Protein AF-A0A5C0SL31-F1 (afdb_monomer)

Solvent-accessible surface area (backbone atoms only — not comparable to full-atom values): 4423 Å² total; per-residue (Å²): 135,89,79,90,75,88,83,72,76,92,57,44,49,76,78,52,92,99,35,67,53,64,70,73,45,77,92,77,38,70,76,78,41,66,69,58,31,64,75,66,69,63,58,92,88,62,56,65,49,79,45,83,53,96,94,47,76,48,78,42,76,60,132

Structure (mmCIF, N/CA/C/O backbone):
data_AF-A0A5C0SL31-F1
#
_entry.id   AF-A0A5C0SL31-F1
#
loop_
_atom_site.group_PDB
_atom_site.id
_atom_site.type_symbol
_atom_site.label_atom_id
_atom_site.label_alt_id
_atom_site.label_comp_id
_atom_site.label_asym_id
_atom_site.label_entity_id
_atom_site.label_seq_id
_atom_site.pdbx_PDB_ins_code
_atom_site.Cartn_x
_atom_site.Cartn_y
_atom_site.Cartn_z
_atom_site.occupancy
_atom_site.B_iso_or_equiv
_atom_site.auth_seq_id
_atom_site.auth_comp_id
_atom_site.auth_asym_id
_atom_site.auth_atom_id
_atom_site.pdbx_PDB_model_num
ATOM 1 N N . MET A 1 1 ? 15.283 -23.486 29.064 1.00 37.69 1 MET A N 1
ATOM 2 C CA . MET A 1 1 ? 14.357 -22.440 29.549 1.00 37.69 1 MET A CA 1
ATOM 3 C C . MET A 1 1 ? 13.965 -21.563 28.373 1.00 37.69 1 MET A C 1
ATOM 5 O O . MET A 1 1 ? 14.841 -21.022 27.716 1.00 37.69 1 MET A O 1
ATOM 9 N N . ILE A 1 2 ? 12.672 -21.515 28.062 1.00 46.19 2 ILE A N 1
ATOM 10 C CA . ILE A 1 2 ? 12.084 -20.729 26.972 1.00 46.19 2 ILE A CA 1
ATOM 11 C C . ILE A 1 2 ? 11.993 -19.274 27.436 1.00 46.19 2 ILE A C 1
ATOM 13 O O . ILE A 1 2 ? 11.406 -19.022 28.486 1.00 46.19 2 ILE A O 1
ATOM 17 N N . GLN A 1 3 ? 12.501 -18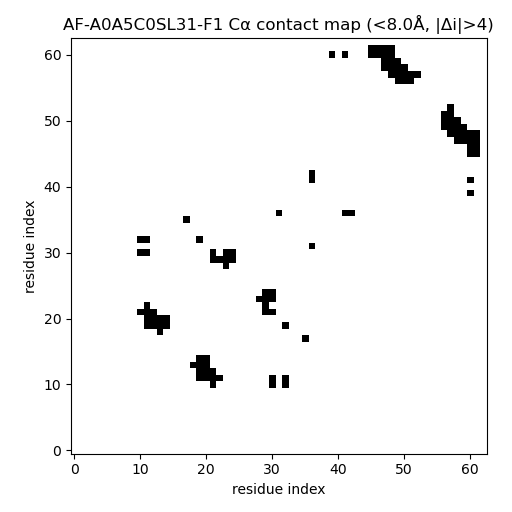.322 26.651 1.00 46.44 3 GLN A N 1
ATOM 18 C CA . GLN A 1 3 ? 12.049 -16.937 26.752 1.00 46.44 3 GLN A CA 1
ATOM 19 C C . GLN A 1 3 ? 11.480 -16.483 25.411 1.00 46.44 3 GLN A C 1
ATOM 21 O O . GLN A 1 3 ? 12.161 -16.321 24.402 1.00 46.44 3 GLN A O 1
ATOM 26 N N . MET A 1 4 ? 10.158 -16.368 25.439 1.00 54.84 4 MET A N 1
ATOM 27 C CA . MET A 1 4 ? 9.301 -15.771 24.437 1.00 54.84 4 MET A CA 1
ATOM 28 C C . MET A 1 4 ? 9.683 -14.304 24.210 1.00 54.84 4 MET A C 1
ATOM 30 O O . MET A 1 4 ? 9.842 -13.572 25.180 1.00 54.84 4 MET A O 1
ATOM 34 N N . ALA A 1 5 ? 9.735 -13.895 22.936 1.00 42.31 5 ALA A N 1
ATOM 35 C CA . ALA A 1 5 ? 9.182 -12.648 22.378 1.00 42.31 5 ALA A CA 1
ATOM 36 C C . ALA A 1 5 ? 9.976 -12.164 21.148 1.00 42.31 5 ALA A C 1
ATOM 38 O O . ALA A 1 5 ? 10.572 -11.093 21.162 1.00 42.31 5 ALA A O 1
ATOM 39 N N . GLN A 1 6 ? 9.872 -12.850 20.003 1.00 52.78 6 GLN A N 1
ATOM 40 C CA . GLN A 1 6 ? 10.096 -12.182 18.704 1.00 52.78 6 GLN A CA 1
ATOM 41 C C . GLN A 1 6 ? 8.878 -11.312 18.327 1.00 52.78 6 GLN A C 1
ATOM 43 O O . GLN A 1 6 ? 8.337 -11.366 17.223 1.00 52.78 6 GLN A O 1
ATOM 48 N N . ARG A 1 7 ? 8.401 -10.505 19.280 1.00 45.41 7 ARG A N 1
ATOM 49 C CA . ARG A 1 7 ? 7.208 -9.656 19.183 1.00 45.41 7 ARG A CA 1
ATOM 50 C C . ARG A 1 7 ? 7.601 -8.306 18.568 1.00 45.41 7 ARG A C 1
ATOM 52 O O . ARG A 1 7 ? 7.417 -7.269 19.188 1.00 45.41 7 ARG A O 1
ATOM 59 N N . GLY A 1 8 ? 8.212 -8.336 17.380 1.00 42.47 8 GLY A N 1
ATOM 60 C CA . GLY A 1 8 ? 8.852 -7.149 16.792 1.00 42.47 8 GLY A CA 1
ATOM 61 C C . GLY A 1 8 ? 8.756 -6.973 15.276 1.00 42.47 8 GLY A C 1
ATOM 62 O O . GLY A 1 8 ? 8.922 -5.855 14.803 1.00 42.47 8 GLY A O 1
ATOM 63 N N . ARG A 1 9 ? 8.435 -7.998 14.476 1.00 54.28 9 ARG A N 1
ATOM 64 C CA . ARG A 1 9 ? 8.296 -7.803 13.020 1.00 54.28 9 ARG A CA 1
ATOM 65 C C . ARG A 1 9 ? 6.875 -7.360 12.665 1.00 54.28 9 ARG A C 1
ATOM 67 O O . ARG A 1 9 ? 6.080 -8.144 12.163 1.00 54.28 9 ARG A O 1
ATOM 74 N N . LYS A 1 10 ? 6.541 -6.095 12.944 1.00 52.88 10 LYS A N 1
ATOM 75 C CA . LYS A 1 10 ? 5.323 -5.419 12.439 1.00 52.88 10 LYS A CA 1
ATOM 76 C C . LYS A 1 10 ? 5.477 -4.999 10.963 1.00 52.88 10 LYS A C 1
ATOM 78 O O . LYS A 1 10 ? 5.108 -3.893 10.589 1.00 52.88 10 LYS A O 1
ATOM 83 N N . GLY A 1 11 ? 6.064 -5.858 10.136 1.00 59.12 11 GLY A N 1
ATOM 84 C CA . GLY A 1 11 ? 6.302 -5.601 8.718 1.00 59.12 11 GLY A CA 1
ATOM 85 C C . GLY A 1 11 ? 5.969 -6.846 7.914 1.00 59.12 11 GLY A C 1
ATOM 86 O O . GLY A 1 11 ? 6.154 -7.962 8.405 1.00 59.12 11 GLY A O 1
ATOM 87 N N . GLY A 1 12 ? 5.431 -6.657 6.710 1.00 68.00 12 GLY A N 1
ATOM 88 C CA . GLY A 1 12 ? 5.160 -7.766 5.804 1.00 68.00 12 GLY A CA 1
ATOM 89 C C . GLY A 1 12 ? 6.427 -8.566 5.485 1.00 68.00 12 GLY A C 1
ATOM 90 O O . GLY A 1 12 ? 7.539 -8.045 5.519 1.00 68.00 12 GLY A O 1
ATOM 91 N N . ILE A 1 13 ? 6.263 -9.849 5.182 1.00 81.50 13 ILE A N 1
ATOM 92 C CA . ILE A 1 13 ? 7.320 -10.723 4.677 1.00 81.50 13 I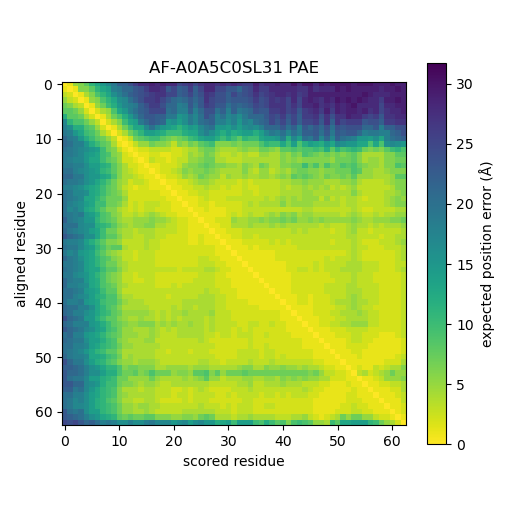LE A CA 1
ATOM 93 C C . ILE A 1 13 ? 7.385 -10.534 3.160 1.00 81.50 13 ILE A C 1
ATOM 95 O O . ILE A 1 13 ? 6.374 -10.707 2.479 1.00 81.50 13 ILE A O 1
ATOM 99 N N . LYS A 1 14 ? 8.562 -10.201 2.621 1.00 85.56 14 LYS A N 1
ATOM 100 C CA . LYS A 1 14 ? 8.788 -10.169 1.170 1.00 85.56 14 LYS A CA 1
ATOM 101 C C . LYS A 1 14 ? 8.707 -11.594 0.616 1.00 85.56 14 LYS A C 1
ATOM 103 O O . LYS A 1 14 ? 9.463 -12.459 1.051 1.00 85.56 14 LYS A O 1
ATOM 108 N N . LEU A 1 15 ? 7.792 -11.831 -0.319 1.00 85.69 15 LEU A N 1
ATOM 109 C CA . LEU A 1 15 ? 7.640 -13.115 -1.014 1.00 85.69 15 LEU A CA 1
ATOM 110 C C . LEU A 1 15 ? 8.399 -13.153 -2.343 1.00 85.69 15 LEU A C 1
ATOM 112 O O . LEU A 1 15 ? 8.810 -14.219 -2.789 1.00 85.69 15 LEU A O 1
ATOM 116 N N . GLY A 1 16 ? 8.592 -11.992 -2.967 1.00 84.50 16 GLY A N 1
ATOM 117 C CA . GLY A 1 16 ? 9.252 -11.858 -4.260 1.00 84.50 16 GLY A CA 1
ATOM 118 C C . GLY A 1 16 ? 9.400 -10.391 -4.668 1.00 84.50 16 GLY A C 1
ATOM 119 O O . GLY A 1 16 ? 9.119 -9.493 -3.865 1.00 84.50 16 GLY A O 1
ATOM 120 N N . PRO A 1 17 ? 9.863 -10.113 -5.896 1.00 83.94 17 PRO A N 1
ATOM 121 C CA . PRO A 1 17 ? 9.896 -8.755 -6.437 1.00 83.94 17 PRO A CA 1
ATOM 122 C C . PRO A 1 17 ? 8.496 -8.124 -6.400 1.00 83.94 17 PRO A C 1
ATOM 124 O O . PRO A 1 17 ? 7.546 -8.704 -6.917 1.00 83.94 17 PRO A O 1
ATOM 127 N N . GLY A 1 18 ? 8.356 -6.974 -5.732 1.00 82.62 18 GLY A N 1
ATOM 128 C CA . GLY A 1 18 ? 7.082 -6.253 -5.606 1.00 82.62 18 GLY A CA 1
ATOM 129 C C . GLY A 1 18 ? 5.972 -6.972 -4.823 1.00 82.62 18 GLY A C 1
ATOM 130 O O . GLY A 1 18 ? 4.839 -6.501 -4.819 1.00 82.62 18 GLY A O 1
ATOM 131 N N . GLN A 1 19 ? 6.251 -8.104 -4.162 1.00 87.31 19 GLN A N 1
ATOM 132 C CA . GLN A 1 19 ? 5.236 -8.890 -3.452 1.00 87.31 19 GLN A CA 1
ATOM 133 C C . GLN A 1 19 ? 5.572 -9.053 -1.974 1.00 87.31 19 GLN A C 1
ATOM 135 O O . GLN A 1 19 ? 6.621 -9.588 -1.605 1.00 87.31 19 GLN A O 1
ATOM 140 N N . PHE A 1 20 ? 4.630 -8.649 -1.126 1.00 89.00 20 PHE A N 1
ATOM 141 C CA . PHE A 1 20 ? 4.751 -8.696 0.324 1.00 89.00 20 PHE A CA 1
ATOM 142 C C . PHE A 1 20 ? 3.486 -9.303 0.925 1.00 89.00 20 PHE A C 1
ATOM 144 O O . PHE A 1 20 ? 2.375 -8.955 0.531 1.00 89.00 20 PHE A O 1
ATOM 151 N N . VAL A 1 21 ? 3.648 -10.186 1.906 1.00 89.25 21 VAL A N 1
ATOM 152 C CA . VAL A 1 21 ? 2.540 -10.701 2.715 1.00 89.25 21 VAL A CA 1
ATOM 153 C C . VAL A 1 21 ? 2.585 -10.068 4.086 1.00 89.25 21 VAL A C 1
ATOM 155 O O . VAL A 1 21 ? 3.560 -10.204 4.818 1.00 89.25 21 VAL A O 1
ATOM 158 N N . THR A 1 22 ? 1.499 -9.409 4.462 1.00 88.38 22 THR A N 1
ATOM 159 C CA . THR A 1 22 ? 1.305 -8.863 5.801 1.00 88.38 22 THR A CA 1
ATOM 160 C C . THR A 1 22 ? -0.018 -9.347 6.376 1.00 88.38 22 THR A C 1
ATOM 162 O O . THR A 1 22 ? -0.903 -9.804 5.652 1.00 88.38 22 THR A O 1
ATOM 165 N N . ARG A 1 23 ? -0.150 -9.270 7.698 1.00 88.44 23 ARG A N 1
ATOM 166 C CA . ARG A 1 23 ? -1.427 -9.517 8.37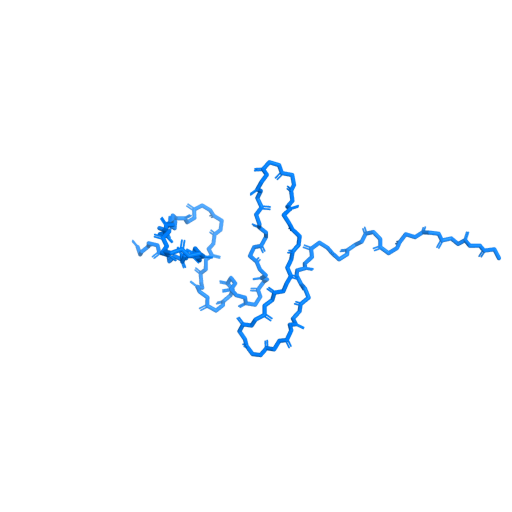0 1.00 88.44 23 ARG A CA 1
ATOM 167 C C . ARG A 1 23 ? -2.232 -8.225 8.393 1.00 88.44 23 ARG A C 1
ATOM 169 O O . ARG A 1 23 ? -1.664 -7.143 8.529 1.00 88.44 23 ARG A O 1
ATOM 176 N N . VAL A 1 24 ? -3.552 -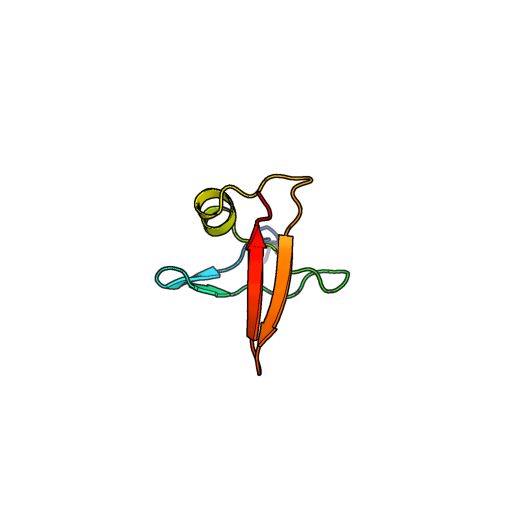8.354 8.338 1.00 91.56 24 VAL A N 1
ATOM 177 C CA . VAL A 1 24 ? -4.448 -7.242 8.659 1.00 91.56 24 VAL A CA 1
ATOM 178 C C . VAL A 1 24 ? -4.275 -6.911 10.142 1.00 91.56 24 VAL A C 1
ATOM 180 O O . VAL A 1 24 ? -4.369 -7.788 11.004 1.00 91.56 24 VAL A O 1
ATOM 183 N N . GLY A 1 25 ? -3.933 -5.658 10.422 1.00 88.62 25 GLY A N 1
ATOM 184 C CA . GLY A 1 25 ? -3.737 -5.132 11.763 1.00 88.62 25 GLY A CA 1
ATOM 185 C C . GLY A 1 25 ? -5.052 -4.797 12.462 1.00 88.62 25 GLY A C 1
ATOM 186 O O . GLY A 1 25 ? -6.149 -5.145 12.022 1.00 88.62 25 GLY A O 1
ATOM 187 N N . SER A 1 26 ? -4.945 -4.087 13.584 1.00 90.88 26 SER A N 1
ATOM 188 C CA . SER A 1 26 ? -6.121 -3.555 14.268 1.00 90.88 26 SER A CA 1
ATOM 189 C C . SER A 1 26 ? -6.864 -2.554 13.379 1.00 90.88 26 SER A C 1
ATOM 191 O O . SER A 1 26 ? -6.281 -1.928 12.493 1.00 90.88 26 SER A O 1
ATOM 193 N N . LYS A 1 27 ? -8.174 -2.413 13.619 1.00 94.56 27 LYS A N 1
ATOM 194 C CA . LYS A 1 27 ? -9.060 -1.531 12.840 1.00 94.56 27 LYS A CA 1
ATOM 195 C C . LYS A 1 27 ? -9.053 -1.823 11.330 1.00 94.56 27 LYS A C 1
ATOM 197 O O . LYS A 1 27 ? -9.282 -0.920 10.539 1.00 94.56 27 LYS A O 1
ATOM 202 N N . TYR A 1 28 ? -8.780 -3.069 10.940 1.00 92.38 28 TYR A N 1
ATOM 203 C CA . TYR A 1 28 ? -8.756 -3.504 9.539 1.00 92.38 28 TYR A CA 1
ATOM 204 C C . TYR A 1 28 ? -7.702 -2.798 8.670 1.00 92.38 28 TYR A C 1
ATOM 206 O O . TYR A 1 28 ? -7.811 -2.785 7.447 1.00 92.38 28 TYR A O 1
ATOM 214 N N . MET A 1 29 ? -6.662 -2.229 9.286 1.00 91.44 29 MET A N 1
ATOM 215 C CA . MET A 1 29 ? -5.596 -1.540 8.561 1.00 91.44 29 MET A CA 1
ATOM 216 C C . MET A 1 29 ? -4.532 -2.525 8.079 1.00 91.44 29 MET A C 1
ATOM 218 O O . MET A 1 29 ? -4.100 -3.404 8.827 1.00 91.44 29 MET A O 1
ATOM 222 N N . ILE A 1 30 ? -4.056 -2.340 6.851 1.00 90.75 30 ILE A N 1
ATOM 223 C CA . ILE A 1 30 ? -2.834 -2.981 6.359 1.00 90.75 30 ILE A CA 1
ATOM 224 C C . ILE A 1 30 ? -1.670 -2.000 6.467 1.00 90.75 30 ILE A C 1
ATOM 226 O O . ILE A 1 30 ? -1.828 -0.802 6.257 1.00 90.75 30 ILE A O 1
ATOM 230 N N . VAL A 1 31 ? -0.493 -2.516 6.805 1.00 89.81 31 VAL A N 1
ATOM 231 C CA . VAL A 1 31 ? 0.738 -1.722 6.800 1.00 89.81 31 VAL A CA 1
ATOM 232 C C . VAL A 1 31 ? 1.341 -1.796 5.406 1.00 89.81 31 VAL A C 1
ATOM 234 O O . VAL A 1 31 ? 1.620 -2.897 4.929 1.00 89.81 31 VAL A O 1
ATOM 237 N N . ILE A 1 32 ? 1.567 -0.640 4.780 1.00 90.12 32 ILE A N 1
ATOM 238 C CA . ILE A 1 32 ? 2.374 -0.541 3.561 1.00 90.12 32 ILE A CA 1
ATOM 239 C C . ILE A 1 32 ? 3.839 -0.779 3.967 1.00 90.12 32 ILE A C 1
ATOM 241 O O . ILE A 1 32 ? 4.350 -0.046 4.818 1.00 90.12 32 ILE A O 1
ATOM 245 N N . PRO A 1 33 ? 4.517 -1.817 3.439 1.00 89.00 33 PRO A N 1
ATOM 246 C CA . PRO A 1 33 ? 5.930 -2.057 3.726 1.00 89.00 33 PRO A CA 1
ATOM 247 C C . PRO A 1 33 ? 6.783 -0.839 3.372 1.00 89.00 33 PRO A C 1
ATOM 249 O O . PRO A 1 33 ? 6.477 -0.129 2.414 1.00 89.00 33 PRO A O 1
ATOM 252 N N . LYS A 1 34 ? 7.871 -0.620 4.121 1.00 86.56 34 LYS A N 1
ATOM 253 C CA . LYS A 1 34 ? 8.744 0.543 3.924 1.00 86.56 34 LYS A CA 1
ATOM 254 C C . LYS A 1 34 ? 9.232 0.636 2.478 1.00 86.56 34 LYS A C 1
ATOM 256 O O . LYS A 1 34 ? 9.186 1.715 1.912 1.00 86.56 34 LYS A O 1
ATOM 261 N N . GLU A 1 35 ? 9.625 -0.485 1.877 1.00 87.62 35 GLU A N 1
ATOM 262 C CA . GLU A 1 35 ? 10.122 -0.512 0.501 1.00 87.62 35 GLU A CA 1
ATOM 263 C C . GLU A 1 35 ? 9.063 -0.045 -0.505 1.00 87.62 35 GLU A C 1
ATOM 265 O O . GLU A 1 35 ? 9.378 0.721 -1.404 1.00 87.62 35 GLU A O 1
ATOM 270 N N . VAL A 1 36 ? 7.804 -0.460 -0.319 1.00 89.81 36 VAL A N 1
ATOM 271 C CA . VAL A 1 36 ? 6.684 -0.049 -1.182 1.00 89.81 36 VAL A CA 1
ATOM 272 C C . VAL A 1 36 ? 6.374 1.433 -0.989 1.00 89.81 36 VAL A C 1
ATOM 274 O O . VAL A 1 36 ? 6.122 2.147 -1.952 1.00 89.81 36 VAL A O 1
ATOM 277 N N . ARG A 1 37 ? 6.401 1.907 0.260 1.00 90.75 37 ARG A N 1
ATOM 278 C CA . ARG A 1 37 ? 6.185 3.319 0.589 1.00 90.75 37 ARG A CA 1
ATOM 279 C C . ARG A 1 37 ? 7.260 4.210 -0.035 1.00 90.75 37 ARG A C 1
ATOM 281 O O . ARG A 1 37 ? 6.919 5.241 -0.599 1.00 90.75 37 ARG A O 1
ATOM 288 N N . ASP A 1 38 ? 8.525 3.807 0.075 1.00 90.75 38 ASP A N 1
ATOM 289 C CA . ASP A 1 38 ? 9.667 4.545 -0.467 1.00 90.75 38 ASP A CA 1
ATOM 290 C C . ASP A 1 38 ? 9.629 4.547 -2.013 1.00 90.75 38 ASP A C 1
ATOM 292 O O . ASP A 1 38 ? 9.894 5.576 -2.626 1.00 90.75 38 ASP A O 1
ATOM 296 N N . GLU A 1 39 ? 9.232 3.434 -2.646 1.00 90.69 39 GLU A N 1
ATOM 297 C CA . GLU A 1 39 ? 9.050 3.328 -4.106 1.00 90.69 39 GLU A CA 1
ATOM 298 C C . GLU A 1 39 ? 7.907 4.214 -4.629 1.00 90.69 39 GLU A C 1
ATOM 300 O O . GLU A 1 39 ? 8.043 4.840 -5.678 1.00 90.69 39 GLU A O 1
ATOM 305 N N . LEU A 1 40 ? 6.798 4.298 -3.889 1.00 90.56 40 LEU A N 1
ATOM 306 C CA . LEU A 1 40 ? 5.639 5.124 -4.246 1.00 90.56 40 LEU A CA 1
ATOM 307 C C . LEU A 1 40 ? 5.731 6.569 -3.727 1.00 90.56 40 LEU A C 1
ATOM 309 O O . LEU A 1 40 ? 4.806 7.342 -3.957 1.00 90.56 40 LEU A O 1
ATOM 313 N N . ASN A 1 41 ? 6.810 6.920 -3.018 1.00 92.56 41 ASN A N 1
ATOM 314 C CA . ASN A 1 41 ? 7.016 8.216 -2.367 1.00 92.56 41 ASN A CA 1
ATOM 315 C C . ASN A 1 41 ? 5.822 8.679 -1.499 1.00 92.56 41 ASN A C 1
ATOM 317 O O . ASN A 1 41 ? 5.456 9.850 -1.503 1.00 92.56 41 ASN A O 1
ATOM 321 N N . ILE A 1 42 ? 5.211 7.752 -0.753 1.00 93.19 42 ILE A N 1
ATOM 322 C CA . ILE A 1 42 ? 4.058 8.046 0.114 1.00 93.19 42 ILE A CA 1
ATOM 323 C C . ILE A 1 42 ? 4.543 8.526 1.486 1.00 93.19 42 ILE A C 1
ATOM 325 O O . ILE A 1 42 ? 5.282 7.823 2.186 1.00 93.19 42 ILE A O 1
ATOM 329 N N . ASN A 1 43 ? 4.056 9.679 1.921 1.00 93.31 43 ASN A N 1
ATOM 330 C CA . ASN A 1 43 ? 4.350 10.283 3.213 1.00 93.31 43 ASN A CA 1
ATOM 331 C C . ASN A 1 43 ? 3.130 10.276 4.141 1.00 93.31 43 ASN A C 1
ATOM 333 O O . ASN A 1 43 ? 1.989 10.033 3.746 1.00 93.31 43 ASN A O 1
ATOM 337 N N . GLU A 1 44 ? 3.380 10.490 5.433 1.00 91.25 44 GLU A N 1
ATOM 338 C CA . GLU A 1 44 ? 2.298 10.641 6.403 1.00 91.25 44 GLU A CA 1
ATOM 339 C C . GLU A 1 44 ? 1.483 11.901 6.088 1.00 91.25 44 GLU A C 1
ATOM 341 O O . GLU A 1 44 ? 2.039 12.989 5.979 1.00 91.25 44 GLU A O 1
ATOM 346 N N . GLY A 1 45 ? 0.162 11.748 5.974 1.00 92.94 45 GLY A N 1
ATOM 347 C CA . GLY A 1 45 ? -0.751 12.833 5.604 1.00 92.94 45 GLY A CA 1
ATOM 348 C C . GLY A 1 45 ? -1.122 12.866 4.119 1.00 92.94 45 GLY A C 1
ATOM 349 O O . GLY A 1 45 ? -2.108 13.518 3.778 1.00 92.94 45 GLY A O 1
ATOM 350 N N . ASP A 1 46 ? -0.411 12.124 3.265 1.00 94.50 46 ASP A N 1
ATOM 351 C CA . ASP A 1 46 ? -0.728 12.047 1.839 1.00 94.50 46 ASP A CA 1
ATOM 352 C C . ASP A 1 46 ? -2.081 11.368 1.605 1.00 94.50 46 ASP A C 1
ATOM 354 O O . ASP A 1 46 ? -2.491 10.439 2.314 1.00 94.50 46 ASP A O 1
ATOM 358 N N . THR A 1 47 ? -2.781 11.827 0.570 1.00 95.62 47 THR A N 1
ATOM 359 C CA . THR A 1 47 ? -4.035 11.210 0.136 1.00 95.62 47 THR A CA 1
ATOM 360 C C . THR A 1 47 ? -3.741 10.100 -0.867 1.00 95.62 47 THR A C 1
ATOM 362 O O . THR A 1 47 ? -2.918 10.254 -1.763 1.00 95.62 47 THR A O 1
ATOM 365 N N . VAL A 1 48 ? -4.443 8.973 -0.742 1.00 95.06 48 VAL A N 1
ATOM 366 C CA . VAL A 1 48 ? -4.377 7.863 -1.699 1.00 95.06 48 VAL A CA 1
ATOM 367 C C . VAL A 1 48 ? -5.772 7.525 -2.217 1.00 95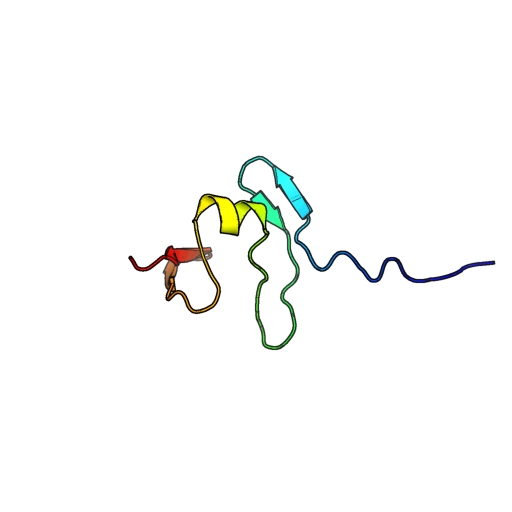.06 48 VAL A C 1
ATOM 369 O O . VAL A 1 48 ? -6.751 7.542 -1.468 1.00 95.06 48 VAL A O 1
ATOM 372 N N . ILE A 1 49 ? -5.868 7.168 -3.494 1.00 95.94 49 ILE A N 1
ATOM 373 C CA . ILE A 1 49 ? -7.075 6.604 -4.099 1.00 95.94 49 ILE A CA 1
ATOM 374 C C . ILE A 1 49 ? -7.068 5.096 -3.873 1.00 95.94 49 ILE A C 1
ATOM 376 O O . ILE A 1 49 ? -6.113 4.407 -4.229 1.00 95.94 49 ILE A O 1
ATO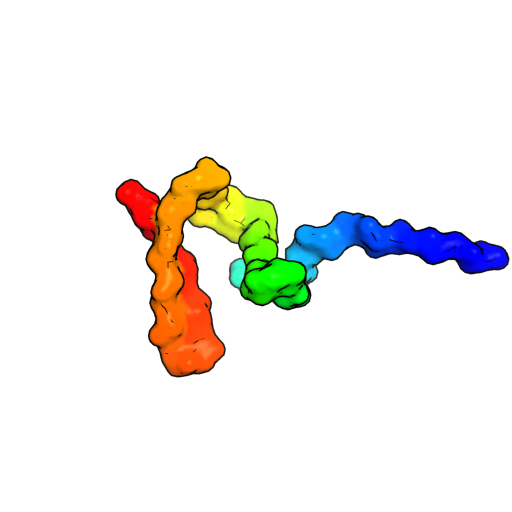M 380 N N . ILE A 1 50 ? -8.168 4.571 -3.335 1.00 95.31 50 ILE A N 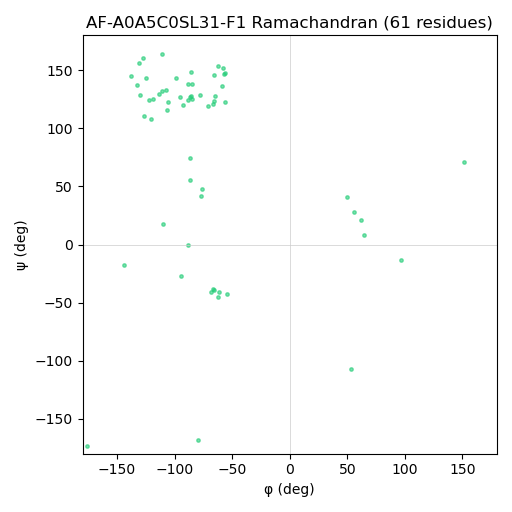1
ATOM 381 C CA . ILE A 1 50 ? -8.399 3.134 -3.165 1.00 95.31 50 ILE A CA 1
ATOM 382 C C . ILE A 1 50 ? -9.441 2.688 -4.192 1.00 95.31 50 ILE A C 1
ATOM 384 O O . ILE A 1 50 ? -10.597 3.103 -4.128 1.00 95.31 50 ILE A O 1
ATOM 388 N N . THR A 1 51 ? -9.051 1.819 -5.124 1.00 96.94 51 THR A N 1
ATOM 389 C CA . THR A 1 51 ? -9.959 1.251 -6.134 1.00 96.94 51 THR A CA 1
ATOM 390 C C . THR A 1 51 ? -10.133 -0.249 -5.920 1.00 96.94 51 THR A C 1
ATOM 392 O O . THR A 1 51 ? -9.155 -0.993 -5.853 1.00 96.94 51 THR A O 1
ATOM 395 N N . VAL A 1 52 ? -11.381 -0.722 -5.869 1.00 96.56 52 VAL A N 1
ATOM 396 C CA . VAL A 1 52 ? -11.700 -2.158 -5.808 1.00 96.56 52 VAL A CA 1
ATOM 397 C C . VAL A 1 52 ? -11.915 -2.688 -7.225 1.00 96.56 52 VAL A C 1
ATOM 399 O O . VAL A 1 52 ? -12.807 -2.229 -7.937 1.00 96.56 52 VAL A O 1
ATOM 402 N N . LYS A 1 53 ? -11.115 -3.675 -7.644 1.00 95.75 53 LYS A N 1
ATOM 403 C CA . LYS A 1 53 ? -11.245 -4.333 -8.954 1.00 95.75 53 LYS A CA 1
ATOM 404 C C . LYS A 1 53 ? -11.345 -5.842 -8.775 1.00 95.75 53 LYS A C 1
ATOM 406 O O . LYS A 1 53 ? -10.356 -6.498 -8.457 1.00 95.75 53 LYS A O 1
ATOM 411 N N . LYS A 1 54 ? -12.516 -6.423 -9.052 1.00 94.62 54 LYS A N 1
ATOM 412 C CA . LYS A 1 54 ? -12.785 -7.864 -8.877 1.00 94.62 54 LYS A CA 1
ATOM 413 C C . LYS A 1 54 ? -12.434 -8.317 -7.446 1.00 94.62 54 LYS A C 1
ATOM 415 O O . LYS A 1 54 ? -13.139 -7.955 -6.518 1.00 94.62 54 LYS A O 1
ATOM 420 N N . ALA A 1 55 ? -11.341 -9.062 -7.277 1.00 94.50 55 ALA A N 1
ATOM 421 C CA . ALA A 1 55 ? -10.868 -9.606 -6.002 1.00 94.50 55 ALA A CA 1
ATOM 422 C C . ALA A 1 55 ? -9.573 -8.937 -5.491 1.00 94.50 55 ALA A C 1
ATOM 424 O O . ALA A 1 55 ? -8.871 -9.512 -4.662 1.00 94.50 55 ALA A O 1
ATOM 425 N N . ARG A 1 56 ? -9.218 -7.752 -6.005 1.00 93.50 56 ARG A N 1
ATOM 426 C CA . ARG A 1 56 ? -8.022 -6.998 -5.597 1.00 93.50 56 ARG A CA 1
ATOM 427 C C . ARG A 1 56 ? -8.342 -5.538 -5.288 1.00 93.50 56 ARG A C 1
ATOM 429 O O . ARG A 1 56 ? -9.312 -4.982 -5.804 1.00 93.50 56 ARG A O 1
ATOM 436 N N . VAL A 1 57 ? -7.480 -4.932 -4.477 1.00 93.94 57 VAL A N 1
ATOM 437 C CA . VAL A 1 57 ? -7.468 -3.497 -4.184 1.00 93.94 57 VAL A CA 1
ATOM 438 C C . VAL A 1 57 ? -6.221 -2.890 -4.816 1.00 93.94 57 VAL A C 1
ATOM 440 O O . VAL A 1 57 ? -5.130 -3.439 -4.673 1.00 93.94 57 VAL A O 1
ATOM 443 N N . GLU A 1 58 ? -6.392 -1.778 -5.519 1.00 93.19 58 GLU A N 1
ATOM 444 C CA . GLU A 1 58 ? -5.302 -0.942 -6.022 1.00 93.19 58 GLU A CA 1
ATOM 445 C C . GLU A 1 58 ? -5.265 0.347 -5.195 1.00 93.19 58 GLU A C 1
ATOM 447 O O . GLU A 1 58 ? -6.312 0.952 -4.949 1.00 93.19 58 GLU A O 1
ATOM 452 N N . VAL A 1 59 ? -4.071 0.735 -4.745 1.00 92.19 59 VAL A N 1
ATOM 453 C CA . VAL A 1 59 ? -3.823 1.965 -3.983 1.00 92.19 59 VAL A CA 1
ATOM 454 C C . VAL A 1 59 ? -2.870 2.826 -4.794 1.00 92.19 59 VAL A C 1
ATOM 456 O O . VAL A 1 59 ? -1.806 2.345 -5.182 1.00 92.19 59 VAL A O 1
ATOM 459 N N . VAL A 1 60 ? -3.260 4.067 -5.067 1.00 93.25 60 VAL A N 1
ATOM 460 C CA . VAL A 1 60 ? -2.492 5.001 -5.901 1.00 93.25 60 VAL A CA 1
ATOM 461 C C . VAL A 1 60 ? -2.365 6.334 -5.157 1.00 93.25 60 VAL A C 1
ATOM 463 O O . VAL A 1 60 ? -3.394 6.828 -4.693 1.00 93.25 60 VAL A O 1
ATOM 466 N N . PRO A 1 61 ? -1.159 6.908 -5.003 1.00 93.12 61 PRO A N 1
ATOM 467 C CA . PRO A 1 61 ? -0.991 8.259 -4.464 1.00 93.12 61 PRO A CA 1
ATOM 468 C C . PRO A 1 61 ? -1.772 9.297 -5.277 1.00 93.12 61 PRO A C 1
ATOM 470 O O . PRO A 1 61 ? -1.937 9.141 -6.487 1.00 93.12 61 PRO A O 1
ATOM 473 N N . VAL A 1 62 ? -2.272 10.334 -4.610 1.00 92.25 62 VAL A N 1
ATOM 474 C CA . VAL A 1 62 ? -2.773 11.549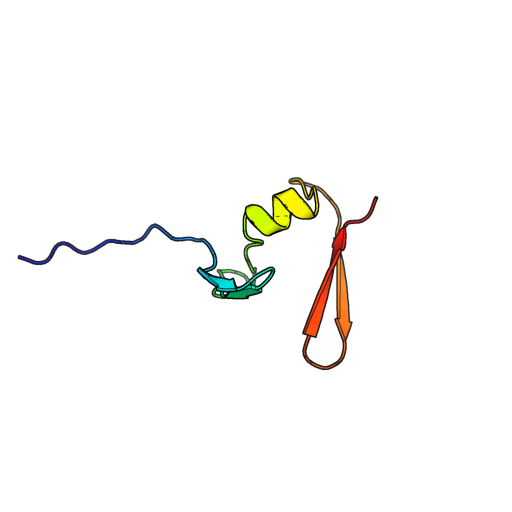 -5.265 1.00 92.25 62 VAL A CA 1
ATOM 475 C C . VAL A 1 62 ? -1.635 12.561 -5.266 1.00 92.25 62 VAL A C 1
ATOM 477 O O . VAL A 1 62 ? -1.074 12.812 -4.201 1.00 92.25 62 VAL A O 1
ATOM 480 N N . ASP A 1 63 ? -1.303 13.097 -6.441 1.00 73.81 63 ASP A N 1
ATOM 481 C CA . ASP A 1 63 ? -0.328 14.186 -6.594 1.00 73.81 63 ASP A CA 1
ATOM 482 C C . ASP A 1 63 ? -0.806 15.496 -5.941 1.00 73.81 63 ASP A C 1
ATOM 484 O O . ASP A 1 63 ? -2.023 15.803 -6.030 1.00 73.81 63 ASP A O 1
#

Foldseek 3Di:
DDDDDPVPCQAFDDPDVVDTDHDQDPPRDDDDHPVNCVVLVPDPPWDWDWDDDDPDIDIHTDD

Radius of gyration: 14.63 Å; Cα contacts (8 Å, |Δi|>4): 55; chains: 1; bounding box: 27×37×38 Å

pLDDT: mean 82.98, std 16.74, range [37.69, 96.94]

InterPro domains:
  IPR007159 SpoVT-AbrB domain [PF04014] (21-62)
  IPR007159 SpoVT-AbrB domain [PS51740] (19-63)
  IPR007159 SpoVT-AbrB domain [SM00966] (22-63)
  IPR007159 SpoVT-AbrB domain [TIGR01439] (22-63)
  IPR037914 SpoVT-AbrB domain superfamily [SSF89447] (20-63)
  IPR052975 Repressor-like protein SSo7c3-like [PTHR34860] (21-60)

Organism: NCBI:txid2598455

Mean predicted aligned error: 7.81 Å

Sequence (63 aa):
MIQMAQRGRKGGIKLGPGQFVTRVGSKYMIVIPKEVRDELNINEGDTVIITVKKARVEVVPVD

Seconda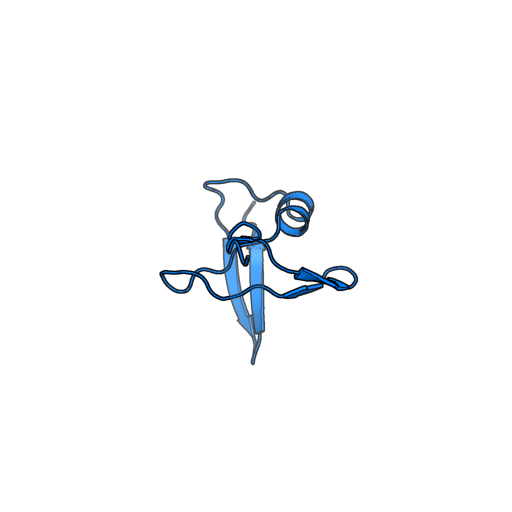ry structure (DSSP, 8-state):
------TT--SPEEEETTEEE----GGGPPPPPHHHHHHTT--TT--EEEEEETTEEEEEE--

Nearest PDB structures (foldseek):
  1yfb-assembly1_A  TM=8.124E-01  e=4.041E-02  Bacillus subtilis
  5itm-assembly1_B  TM=8.790E-01  e=6.885E-02  Saccharolobus solfataricus
  2ro4-assembly1_B  TM=8.623E-01  e=8.987E-02  Bacillus subtilis
  1z0r-assembly1_B  TM=8.689E-01  e=1.637E-01  Bacillus subtilis
  1ub4-assembly1_C-2  TM=8.026E-01  e=2.284E-01  Escherichia coli